Protein AF-A0A9W7VXV9-F1 (afdb_monomer_lite)

InterPro domains:
  IPR005821 Ion transport domain [PF00520] (54-131)
  IPR027359 Voltage-dependent channel domain superfamily [G3DSA:1.20.120.350] (30-137)
  IPR031846 Voltage-gated hydrogen channel 1 [PTHR46480] (52-170)

Organism: NCBI:txid418781

Foldseek 3Di:
DDDDDDDDDDDDDDDDDPPVPPDPVVVVVVVVVCVPDPVNVVVVVVVVVVVVVVVLVVVLVVLVVLLVVVVVVVVVLCVVLVVPPPDPVVVVVVVVLVVVSVVLNVCSVVCVPCVVVSVVNSVVSVVVSVVVVVVSVVVVVVVVVVVVVVVVVVVVVVVVVVVVVVVVVVVVVVVVD

Radius of gyration: 43.43 Å; chains: 1; bounding box: 98×78×124 Å

Sequence (177 aa):
MTRTDVQTPLLPSDRTHHATPNLATTARHKTKHYLTSKTGHYSVLALVSDGEKAQETLGILSLVFSCLFMVELLASVWAFGWAYFGTWFHCFDAFVILAGFVIDVLLKGVLEEIGSLVIVLRLWRVFKIIEELSAGAEEQMEPLQERLEDVEKENAELKKQIEQLRARHHSRDANLV

pLDDT: mean 70.16, std 11.84, range [41.03, 91.56]

Structure (mmCIF, N/CA/C/O backbone):
data_AF-A0A9W7VXV9-F1
#
_entry.id   AF-A0A9W7VXV9-F1
#
loop_
_atom_site.group_PDB
_atom_site.id
_atom_site.type_symbol
_atom_site.label_atom_id
_atom_site.label_alt_id
_atom_site.label_comp_id
_atom_site.label_asym_id
_atom_site.label_entity_id
_atom_site.label_seq_id
_atom_site.pdbx_PDB_ins_code
_atom_site.Cartn_x
_atom_site.Cartn_y
_atom_site.Cartn_z
_atom_site.occupancy
_atom_site.B_iso_or_equiv
_atom_site.auth_seq_id
_atom_site.auth_comp_id
_atom_site.auth_asym_id
_atom_site.auth_atom_id
_atom_site.pdbx_PDB_model_num
ATOM 1 N N . MET A 1 1 ? 64.905 50.130 -53.491 1.00 41.03 1 MET A N 1
ATOM 2 C CA . MET A 1 1 ? 65.923 49.135 -53.089 1.00 41.03 1 MET A CA 1
ATOM 3 C C . MET A 1 1 ? 65.930 49.072 -51.565 1.00 41.03 1 MET A C 1
ATOM 5 O O . MET A 1 1 ? 66.225 50.089 -50.962 1.00 41.03 1 MET A O 1
ATOM 9 N N . THR A 1 2 ? 65.235 48.106 -50.941 1.00 45.28 2 THR A N 1
ATOM 10 C CA . THR A 1 2 ? 65.744 46.777 -50.485 1.00 45.28 2 THR A CA 1
ATOM 11 C C . THR A 1 2 ? 66.863 46.908 -49.457 1.00 45.28 2 THR A C 1
ATOM 13 O O . THR A 1 2 ? 67.807 47.631 -49.717 1.00 45.28 2 THR A O 1
ATOM 16 N N . ARG A 1 3 ? 66.926 46.194 -48.336 1.00 44.38 3 ARG A N 1
ATOM 17 C CA . ARG A 1 3 ? 66.076 45.266 -47.574 1.00 44.38 3 ARG A CA 1
ATOM 18 C C . ARG A 1 3 ? 66.849 45.110 -46.250 1.00 44.38 3 ARG A C 1
ATOM 20 O O . ARG A 1 3 ? 68.073 45.164 -46.246 1.00 44.38 3 ARG A O 1
ATOM 27 N N . THR A 1 4 ? 66.115 44.991 -45.158 1.00 60.75 4 THR A N 1
ATOM 28 C CA . THR A 1 4 ? 66.554 44.679 -43.790 1.00 60.75 4 THR A CA 1
ATOM 29 C C . THR A 1 4 ? 67.392 43.406 -43.693 1.00 60.75 4 THR A C 1
ATOM 31 O O . THR A 1 4 ? 66.967 42.421 -44.282 1.00 60.75 4 THR A O 1
ATOM 34 N N . ASP A 1 5 ? 68.430 43.396 -42.848 1.00 48.44 5 ASP A N 1
ATOM 35 C CA . ASP A 1 5 ? 68.892 42.201 -42.121 1.00 48.44 5 ASP A CA 1
ATOM 36 C C . ASP A 1 5 ? 69.564 42.629 -40.800 1.00 48.44 5 ASP A C 1
ATOM 38 O O . ASP A 1 5 ? 70.664 43.178 -40.780 1.00 48.44 5 ASP A O 1
ATOM 42 N N . VAL A 1 6 ? 68.865 42.411 -39.681 1.00 55.75 6 VAL A N 1
ATOM 43 C CA . VAL A 1 6 ? 69.437 42.455 -38.327 1.00 55.75 6 VAL A CA 1
ATOM 44 C C . VAL A 1 6 ? 69.705 41.009 -37.932 1.00 55.75 6 VAL A C 1
ATOM 46 O O . VAL A 1 6 ? 68.779 40.239 -37.693 1.00 55.75 6 VAL A O 1
ATOM 49 N N . GLN A 1 7 ? 70.984 40.648 -37.903 1.00 58.31 7 GLN A N 1
ATOM 50 C CA . GLN A 1 7 ? 71.492 39.357 -37.455 1.00 58.31 7 GLN A CA 1
ATOM 51 C C . GLN A 1 7 ? 71.778 39.431 -35.946 1.00 58.31 7 GLN A C 1
ATOM 53 O O . GLN A 1 7 ? 72.649 40.188 -35.519 1.00 58.31 7 GLN A O 1
ATOM 58 N N . THR A 1 8 ? 71.105 38.615 -35.138 1.00 60.00 8 THR A N 1
ATOM 59 C CA . THR A 1 8 ? 71.509 38.298 -33.753 1.00 60.00 8 THR A CA 1
ATOM 60 C C . THR A 1 8 ? 71.668 36.778 -33.596 1.00 60.00 8 THR A C 1
ATOM 62 O O . THR A 1 8 ? 71.088 36.017 -34.371 1.00 60.00 8 THR A O 1
ATOM 65 N N . PRO A 1 9 ? 72.552 36.318 -32.690 1.00 50.91 9 PRO A N 1
ATOM 66 C CA . PRO A 1 9 ? 73.426 35.177 -32.942 1.00 50.91 9 PRO A CA 1
ATOM 67 C C . PRO A 1 9 ? 72.896 33.849 -32.392 1.00 50.91 9 PRO A C 1
ATOM 69 O O . PRO A 1 9 ? 72.075 33.794 -31.481 1.00 50.91 9 PRO A O 1
ATOM 72 N N . LEU A 1 10 ? 73.447 32.778 -32.956 1.00 67.06 10 LEU A N 1
ATOM 73 C CA . LEU A 1 10 ? 73.232 31.371 -32.629 1.00 67.06 10 LEU A CA 1
ATOM 74 C C . LEU A 1 10 ? 73.826 30.983 -31.262 1.00 67.06 10 LEU A C 1
ATOM 76 O O . LEU A 1 10 ? 74.954 31.368 -30.969 1.00 67.06 10 LEU A O 1
ATOM 80 N N . LEU A 1 11 ? 73.140 30.114 -30.511 1.00 57.81 11 LEU A N 1
ATOM 81 C CA . LEU A 1 11 ? 73.725 29.096 -29.613 1.00 57.81 11 LEU A CA 1
ATOM 82 C C . LEU A 1 11 ? 72.693 27.958 -29.384 1.00 57.81 11 LEU A C 1
ATOM 84 O O . LEU A 1 11 ? 71.516 28.138 -29.700 1.00 57.81 11 LEU A O 1
ATOM 88 N N . PRO A 1 12 ? 73.112 26.755 -28.942 1.00 54.41 12 PRO A N 1
ATOM 89 C CA . PRO A 1 12 ? 72.837 25.528 -29.673 1.00 54.41 12 PRO A CA 1
ATOM 90 C C . PRO A 1 12 ? 72.173 24.427 -28.823 1.00 54.41 12 PRO A C 1
ATOM 92 O O . PRO A 1 12 ? 72.220 24.414 -27.601 1.00 54.41 12 PRO A O 1
ATOM 95 N N . SER A 1 13 ? 71.598 23.469 -29.546 1.00 60.16 13 SER A N 1
ATOM 96 C CA . SER A 1 13 ? 71.686 22.016 -29.345 1.00 60.16 13 SER A CA 1
ATOM 97 C C . SER A 1 13 ? 71.688 21.419 -27.922 1.00 60.16 13 SER A C 1
ATOM 99 O O . SER A 1 13 ? 72.692 21.438 -27.220 1.00 60.16 13 SER A O 1
ATOM 101 N N . ASP A 1 14 ? 70.608 20.666 -27.678 1.00 54.41 14 ASP A N 1
ATOM 102 C CA . ASP A 1 14 ? 70.607 19.292 -27.147 1.00 54.41 14 ASP A CA 1
ATOM 103 C C . ASP A 1 14 ? 70.847 19.069 -25.639 1.00 54.41 14 ASP A C 1
ATOM 105 O O . ASP A 1 14 ? 71.973 19.135 -25.151 1.00 54.41 14 ASP A O 1
ATOM 109 N N . ARG A 1 15 ? 69.782 18.660 -24.922 1.00 52.72 15 ARG A N 1
ATOM 110 C CA . ARG A 1 15 ? 69.752 17.339 -24.260 1.00 52.72 15 ARG A CA 1
ATOM 111 C C . ARG A 1 15 ? 68.414 16.982 -23.604 1.00 52.72 15 ARG A C 1
ATOM 113 O O . ARG A 1 15 ? 67.943 17.630 -22.677 1.00 52.72 15 ARG A O 1
ATOM 120 N N . THR A 1 16 ? 67.905 15.836 -24.054 1.00 53.12 16 THR A N 1
ATOM 121 C CA . THR A 1 16 ? 67.258 14.777 -23.259 1.00 53.12 16 THR A CA 1
ATOM 122 C C . THR A 1 16 ? 65.991 15.115 -22.477 1.00 53.12 16 THR A C 1
ATOM 124 O O . THR A 1 16 ? 66.031 15.351 -21.277 1.00 53.12 16 THR A O 1
ATOM 127 N N . HIS A 1 17 ? 64.845 14.850 -23.101 1.00 47.84 17 HIS A N 1
ATOM 128 C CA . HIS A 1 17 ? 63.832 14.036 -22.435 1.00 47.84 17 HIS A CA 1
ATOM 129 C C . HIS A 1 17 ? 63.442 12.901 -23.380 1.00 47.84 17 HIS A C 1
ATOM 131 O O . HIS A 1 17 ? 62.733 13.101 -24.363 1.00 47.84 17 HIS A O 1
ATOM 137 N N . HIS A 1 18 ? 63.946 11.699 -23.086 1.00 53.84 18 HIS A N 1
ATOM 138 C CA . HIS A 1 18 ? 63.447 10.438 -23.625 1.00 53.84 18 HIS A CA 1
ATOM 139 C C . HIS A 1 18 ? 61.978 10.259 -23.207 1.00 53.84 18 HIS A C 1
ATOM 141 O O . HIS A 1 18 ? 61.661 9.513 -22.286 1.00 53.84 18 HIS A O 1
ATOM 147 N N . ALA A 1 19 ? 61.063 10.962 -23.866 1.00 54.38 19 ALA A N 1
ATOM 148 C CA . ALA A 1 19 ? 59.655 10.618 -23.845 1.00 54.38 19 ALA A CA 1
ATOM 149 C C . ALA A 1 19 ? 59.486 9.466 -24.831 1.00 54.38 19 ALA A C 1
ATOM 151 O O . ALA A 1 19 ? 59.443 9.689 -26.035 1.00 54.38 19 ALA A O 1
ATOM 152 N N . THR A 1 20 ? 59.465 8.237 -24.318 1.00 55.72 20 THR A N 1
ATOM 153 C CA . THR A 1 20 ? 59.097 7.014 -25.040 1.00 55.72 20 THR A CA 1
ATOM 154 C C . THR A 1 20 ? 57.771 7.234 -25.787 1.00 55.72 20 THR A C 1
ATOM 156 O O . THR A 1 20 ? 56.701 7.158 -25.180 1.00 55.72 20 THR A O 1
ATOM 159 N N . PRO A 1 21 ? 57.767 7.503 -27.106 1.00 57.59 21 PRO A N 1
ATOM 160 C CA . PRO A 1 21 ? 56.574 8.023 -27.758 1.00 57.59 21 PRO A CA 1
ATOM 161 C C . PRO A 1 21 ? 55.696 6.910 -28.337 1.00 57.59 21 PRO A C 1
ATOM 163 O O . PRO A 1 21 ? 55.061 7.127 -29.354 1.00 57.59 21 PRO A O 1
ATOM 166 N N . ASN A 1 22 ? 55.654 5.703 -27.756 1.00 57.78 22 ASN A N 1
ATOM 167 C CA . ASN A 1 22 ? 55.178 4.545 -28.535 1.00 57.78 22 ASN A CA 1
ATOM 168 C C . ASN A 1 22 ? 54.150 3.620 -27.871 1.00 57.78 22 ASN A C 1
ATOM 170 O O . ASN A 1 22 ? 53.645 2.732 -28.556 1.00 57.78 22 ASN A O 1
ATOM 174 N N . LEU A 1 23 ? 53.772 3.810 -26.601 1.00 59.00 23 LEU A N 1
ATOM 175 C CA . LEU A 1 23 ? 52.772 2.931 -25.968 1.00 59.00 23 LEU A CA 1
ATOM 176 C C . LEU A 1 23 ? 51.402 3.598 -25.804 1.00 59.00 23 LEU A C 1
ATOM 178 O O . LEU A 1 23 ? 50.395 3.053 -26.251 1.00 59.00 23 LEU A O 1
ATOM 182 N N . ALA A 1 24 ? 51.355 4.804 -25.235 1.00 59.62 24 ALA A N 1
ATOM 183 C CA . ALA A 1 24 ? 50.096 5.514 -24.990 1.00 59.62 24 ALA A CA 1
ATOM 184 C C . ALA A 1 24 ? 49.410 5.995 -26.285 1.00 59.62 24 ALA A C 1
ATOM 186 O O . ALA A 1 24 ? 48.184 5.987 -26.388 1.00 59.62 24 ALA A O 1
ATOM 187 N N . THR A 1 25 ? 50.190 6.390 -27.292 1.00 60.31 25 THR A N 1
ATOM 188 C CA . THR A 1 25 ? 49.710 6.828 -28.614 1.00 60.31 25 THR A CA 1
ATOM 189 C C . THR A 1 25 ? 49.216 5.646 -29.452 1.00 60.31 25 THR A C 1
ATOM 191 O O . THR A 1 25 ? 48.120 5.700 -30.011 1.00 60.31 25 THR A O 1
ATOM 194 N N . THR A 1 26 ? 49.961 4.537 -29.455 1.00 60.41 26 THR A N 1
ATOM 195 C CA . THR A 1 26 ? 49.606 3.299 -30.169 1.00 60.41 26 THR A CA 1
ATOM 196 C C . THR A 1 26 ? 48.387 2.603 -29.560 1.00 60.41 26 THR A C 1
ATOM 198 O O . THR A 1 26 ? 47.504 2.155 -30.295 1.00 60.41 26 THR A O 1
ATOM 201 N N . ALA A 1 27 ? 48.283 2.557 -28.225 1.00 60.25 27 ALA A N 1
ATOM 202 C CA . ALA A 1 27 ? 47.111 2.015 -27.536 1.00 60.25 27 ALA A CA 1
ATOM 203 C C . ALA A 1 27 ? 45.845 2.811 -27.886 1.00 60.25 27 ALA A C 1
ATOM 205 O O . ALA A 1 27 ? 44.830 2.230 -28.266 1.00 60.25 27 ALA A O 1
ATOM 206 N N . ARG A 1 28 ? 45.932 4.149 -27.881 1.00 59.75 28 ARG A N 1
ATOM 207 C CA . ARG A 1 28 ? 44.822 5.034 -28.264 1.00 59.75 28 ARG A CA 1
ATOM 208 C C . ARG A 1 28 ? 44.380 4.851 -29.714 1.00 59.75 28 ARG A C 1
ATOM 210 O O . ARG A 1 28 ? 43.183 4.908 -29.986 1.00 59.75 28 ARG A O 1
ATOM 217 N N . HIS A 1 29 ? 45.306 4.615 -30.642 1.00 56.09 29 HIS A N 1
ATOM 218 C CA . HIS A 1 29 ? 44.958 4.421 -32.050 1.00 56.09 29 HIS A CA 1
ATOM 219 C C . HIS A 1 29 ? 44.237 3.085 -32.296 1.00 56.09 29 HIS A C 1
ATOM 221 O O . HIS A 1 29 ? 43.269 3.042 -33.057 1.00 56.09 29 HIS A O 1
ATOM 227 N N . LYS A 1 30 ? 44.636 2.008 -31.601 1.00 55.75 30 LYS A N 1
ATOM 228 C CA . LYS A 1 30 ? 43.911 0.727 -31.650 1.00 55.75 30 LYS A CA 1
ATOM 229 C C . LYS A 1 30 ? 42.505 0.861 -31.071 1.00 55.75 30 LYS A C 1
ATOM 231 O O . LYS A 1 30 ? 41.554 0.448 -31.724 1.00 55.75 30 LYS A O 1
ATOM 236 N N . THR A 1 31 ? 42.346 1.505 -29.916 1.00 60.59 31 THR A N 1
ATOM 237 C CA . THR A 1 31 ? 41.025 1.701 -29.295 1.00 60.59 31 THR A CA 1
ATOM 238 C C . THR A 1 31 ? 40.089 2.542 -30.169 1.00 60.59 31 THR A C 1
ATOM 240 O O . THR A 1 31 ? 38.916 2.204 -30.303 1.00 60.59 31 THR A O 1
ATOM 243 N N . LYS A 1 32 ? 40.600 3.580 -30.850 1.00 55.09 32 LYS A N 1
ATOM 244 C CA . LYS A 1 32 ? 39.812 4.358 -31.824 1.00 55.09 32 LYS A CA 1
ATOM 245 C C . LYS A 1 32 ? 39.314 3.506 -32.994 1.00 55.09 32 LYS A C 1
ATOM 247 O O . LYS A 1 32 ? 38.189 3.706 -33.440 1.00 55.09 32 LYS A O 1
ATOM 252 N N . HIS A 1 33 ? 40.110 2.539 -33.454 1.00 56.59 33 HIS A N 1
ATOM 253 C CA . HIS A 1 33 ? 39.700 1.636 -34.530 1.00 56.59 33 HIS A CA 1
ATOM 254 C C . HIS A 1 33 ? 38.608 0.637 -34.088 1.00 56.59 33 HIS A C 1
ATOM 256 O O . HIS A 1 33 ? 37.754 0.259 -34.884 1.00 56.59 33 HIS A O 1
ATOM 262 N N . TYR A 1 34 ? 38.585 0.247 -32.809 1.00 56.78 34 TYR A N 1
ATOM 263 C CA . TYR A 1 34 ? 37.491 -0.557 -32.246 1.00 56.78 34 TYR A CA 1
ATOM 264 C C . TYR A 1 34 ? 36.191 0.246 -32.082 1.00 56.78 34 TYR A C 1
ATOM 266 O O . TYR A 1 34 ? 35.115 -0.301 -32.305 1.00 56.78 34 TYR A O 1
ATOM 274 N N . LEU A 1 35 ? 36.286 1.542 -31.765 1.00 57.69 35 LEU A N 1
ATOM 275 C CA . LEU A 1 35 ? 35.131 2.442 -3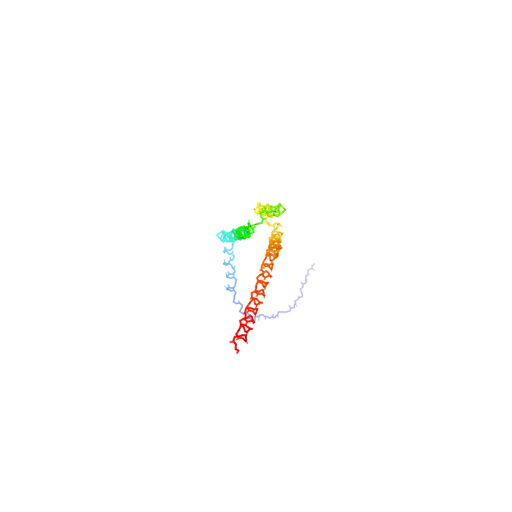1.626 1.00 57.69 35 LEU A CA 1
ATOM 276 C C . LEU A 1 35 ? 34.524 2.877 -32.977 1.00 57.69 35 LEU A C 1
ATOM 278 O O . LEU A 1 35 ? 33.330 3.141 -33.042 1.00 57.69 35 LEU A O 1
ATOM 282 N N . THR A 1 36 ? 35.318 2.934 -34.055 1.00 62.47 36 THR A N 1
ATOM 283 C CA . THR A 1 36 ? 34.849 3.257 -35.427 1.00 62.47 36 THR A CA 1
ATOM 284 C C . THR A 1 36 ? 34.425 2.018 -36.233 1.00 62.47 36 THR A C 1
ATOM 286 O O . THR A 1 36 ? 33.801 2.119 -37.290 1.00 62.47 36 THR A O 1
ATOM 289 N N . SER A 1 37 ? 34.740 0.817 -35.740 1.00 62.97 37 SER A N 1
ATOM 290 C CA . SER A 1 37 ? 34.305 -0.427 -36.371 1.00 62.97 37 SER A CA 1
ATOM 291 C C . SER A 1 37 ? 32.809 -0.639 -36.143 1.00 62.97 37 SER A C 1
ATOM 293 O O . SER A 1 37 ? 32.340 -0.614 -35.005 1.00 62.97 37 SER A O 1
ATOM 295 N N . LYS A 1 38 ? 32.062 -0.927 -37.219 1.00 61.44 38 LYS A N 1
ATOM 296 C CA . LYS A 1 38 ? 30.620 -1.241 -37.181 1.00 61.44 38 LYS A CA 1
ATOM 297 C C . LYS A 1 38 ? 30.258 -2.241 -36.076 1.00 61.44 38 LYS A C 1
ATOM 299 O O . LYS A 1 38 ? 29.243 -2.075 -35.414 1.00 61.44 38 LYS A O 1
ATOM 304 N N . THR A 1 39 ? 31.111 -3.236 -35.839 1.00 67.56 39 THR A N 1
ATOM 305 C CA . THR A 1 39 ? 30.925 -4.263 -34.803 1.00 67.56 39 THR A CA 1
ATOM 306 C C . THR A 1 39 ? 30.863 -3.705 -33.381 1.00 67.56 39 THR A C 1
ATOM 308 O O . THR A 1 39 ? 30.046 -4.178 -32.599 1.00 67.56 39 THR A O 1
ATOM 311 N N . GLY A 1 40 ? 31.654 -2.676 -33.058 1.00 6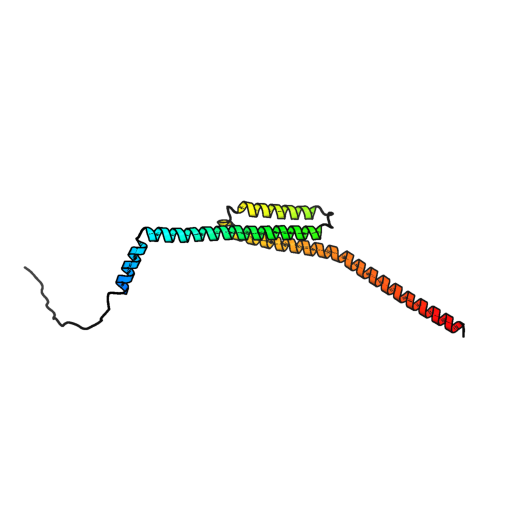7.50 40 GLY A N 1
ATOM 312 C CA . GLY A 1 40 ? 31.642 -2.031 -31.741 1.00 67.50 40 GLY A CA 1
ATOM 313 C C . GLY A 1 40 ? 30.339 -1.275 -31.476 1.00 67.50 40 GLY A C 1
ATOM 314 O O . GLY A 1 40 ? 29.792 -1.328 -30.374 1.00 67.50 40 GLY A O 1
ATOM 315 N N . HIS A 1 41 ? 29.799 -0.636 -32.515 1.00 72.25 41 HIS A N 1
ATOM 316 C CA . HIS A 1 41 ? 28.556 0.126 -32.424 1.00 72.25 41 HIS A CA 1
ATOM 317 C C . HIS A 1 41 ? 27.346 -0.780 -32.134 1.00 72.25 41 HIS A C 1
ATOM 319 O O . HIS A 1 41 ? 26.523 -0.446 -31.285 1.00 72.25 41 HIS A O 1
ATOM 325 N N . TYR A 1 42 ? 27.271 -1.961 -32.764 1.00 77.38 42 TYR A N 1
ATOM 326 C CA . TYR A 1 42 ? 26.201 -2.931 -32.494 1.00 77.38 42 TYR A CA 1
ATOM 327 C C . TYR A 1 42 ? 26.283 -3.529 -31.085 1.00 77.38 42 TYR A C 1
ATOM 329 O O . TYR A 1 42 ? 25.250 -3.692 -30.448 1.00 77.38 42 TYR A O 1
ATOM 337 N N . SER A 1 43 ? 27.485 -3.812 -30.568 1.00 80.38 43 SER A N 1
ATOM 338 C CA . SER A 1 43 ? 27.643 -4.342 -29.204 1.00 80.38 43 SER A CA 1
ATOM 339 C C . SER A 1 43 ? 27.241 -3.345 -28.115 1.00 80.38 43 SER A C 1
ATOM 341 O O . SER A 1 43 ? 26.659 -3.744 -27.111 1.00 80.38 43 SER A O 1
ATOM 343 N N . VAL A 1 44 ? 27.509 -2.049 -28.313 1.00 79.56 44 VAL A N 1
ATOM 344 C CA . VAL A 1 44 ? 27.090 -1.002 -27.365 1.00 79.56 44 VAL A CA 1
ATOM 345 C C . VAL A 1 44 ? 25.579 -0.783 -27.432 1.00 79.56 44 VAL A C 1
ATOM 347 O O . VAL A 1 44 ? 24.938 -0.695 -26.389 1.00 79.56 44 VAL A O 1
ATOM 350 N N . LEU A 1 45 ? 25.000 -0.757 -28.638 1.00 82.06 45 LEU A N 1
ATOM 351 C CA . LEU A 1 45 ? 23.548 -0.658 -28.820 1.00 82.06 45 LEU A CA 1
ATOM 352 C C . LEU A 1 45 ? 22.803 -1.855 -28.218 1.00 82.06 45 LEU A C 1
ATOM 354 O O . LEU A 1 45 ? 21.776 -1.656 -27.580 1.00 82.06 45 LEU A O 1
ATOM 358 N N . ALA A 1 46 ? 23.330 -3.072 -28.377 1.00 81.88 46 ALA A N 1
ATOM 359 C CA . ALA A 1 46 ? 22.751 -4.269 -27.775 1.00 81.88 46 ALA A CA 1
ATOM 360 C C . ALA A 1 46 ? 22.758 -4.188 -26.240 1.00 81.88 46 ALA A C 1
ATOM 362 O O . ALA A 1 46 ? 21.717 -4.365 -25.621 1.00 81.88 46 ALA A O 1
ATOM 363 N N . LEU A 1 47 ? 23.890 -3.813 -25.630 1.00 83.31 47 LEU A N 1
ATOM 364 C CA . LEU A 1 47 ? 23.994 -3.680 -24.172 1.00 83.31 47 LEU A CA 1
ATOM 365 C C . LEU A 1 47 ? 23.089 -2.585 -23.591 1.00 83.31 47 LEU A C 1
ATOM 367 O O . LEU A 1 47 ? 22.487 -2.789 -22.539 1.00 83.31 47 LEU A O 1
ATOM 371 N N . VAL A 1 48 ? 22.995 -1.427 -24.255 1.00 83.00 48 VAL A N 1
ATOM 372 C CA . VAL A 1 48 ? 22.084 -0.346 -23.837 1.00 83.00 48 VAL A CA 1
ATOM 373 C C . VAL A 1 48 ? 20.628 -0.798 -23.954 1.00 83.00 48 VAL A C 1
ATOM 375 O O . VAL A 1 48 ? 19.859 -0.606 -23.016 1.00 83.00 48 VAL A O 1
ATOM 378 N N . SER A 1 49 ? 20.271 -1.465 -25.056 1.00 84.25 49 SER A N 1
ATOM 379 C CA . SER A 1 49 ? 18.910 -1.954 -25.280 1.00 84.25 49 SER A CA 1
ATOM 380 C C . SER A 1 49 ? 18.507 -3.028 -24.267 1.00 84.25 49 SER A C 1
ATOM 382 O O . SER A 1 49 ? 17.423 -2.938 -23.695 1.00 84.25 49 SER A O 1
ATOM 384 N N . ASP A 1 50 ? 19.383 -3.992 -23.975 1.00 86.12 50 ASP A N 1
ATOM 385 C CA . ASP A 1 50 ? 19.129 -5.029 -22.967 1.00 86.12 50 ASP A CA 1
ATOM 386 C C . ASP A 1 50 ? 18.954 -4.423 -21.564 1.00 86.12 50 ASP A C 1
ATOM 388 O O . ASP A 1 50 ? 18.085 -4.847 -20.797 1.00 86.12 50 ASP A O 1
ATOM 392 N N . GLY A 1 51 ? 19.739 -3.389 -21.240 1.00 83.81 51 GLY A N 1
ATOM 393 C CA . GLY A 1 51 ? 19.638 -2.651 -19.981 1.00 83.81 51 GLY A CA 1
ATOM 394 C C . GLY A 1 51 ? 18.303 -1.920 -19.817 1.00 83.81 51 GLY A C 1
ATOM 395 O O . GLY A 1 51 ? 17.663 -2.046 -18.772 1.00 83.81 51 GLY A O 1
ATOM 396 N N . GLU A 1 52 ? 17.846 -1.207 -20.850 1.00 84.44 52 GLU A N 1
ATOM 397 C CA . GLU A 1 52 ? 16.544 -0.524 -20.836 1.00 84.44 52 GLU A CA 1
ATOM 398 C C . GLU A 1 52 ? 15.383 -1.515 -20.693 1.00 84.44 52 GLU A C 1
ATOM 400 O O . GLU A 1 52 ? 14.483 -1.307 -19.878 1.00 84.44 52 GLU A O 1
ATOM 405 N N . LYS A 1 53 ? 15.426 -2.642 -21.414 1.00 84.44 53 LYS A N 1
ATOM 406 C CA . LYS A 1 53 ? 14.374 -3.669 -21.346 1.00 84.44 53 LYS A CA 1
ATOM 407 C C . LYS A 1 53 ? 14.306 -4.337 -19.978 1.00 84.44 53 LYS A C 1
ATOM 409 O O . LYS A 1 53 ? 13.210 -4.613 -19.480 1.00 84.44 53 LYS A O 1
ATOM 414 N N . ALA A 1 54 ? 15.455 -4.567 -19.344 1.00 86.56 54 ALA A N 1
ATOM 415 C CA . ALA A 1 54 ? 15.511 -5.099 -17.990 1.00 86.56 54 ALA A CA 1
ATOM 416 C C . ALA A 1 54 ? 14.915 -4.116 -16.969 1.00 86.56 54 ALA A C 1
ATOM 418 O O . ALA A 1 54 ? 14.112 -4.526 -16.135 1.00 86.56 54 ALA A O 1
ATOM 419 N N . GLN A 1 55 ? 15.257 -2.827 -17.050 1.00 83.00 55 GLN A N 1
ATOM 420 C CA . GLN A 1 55 ? 14.723 -1.788 -16.159 1.00 83.00 55 GLN A CA 1
ATOM 421 C C . GLN A 1 55 ? 13.197 -1.653 -16.291 1.00 83.00 55 GLN A C 1
ATOM 423 O O . GLN A 1 55 ? 12.491 -1.657 -15.282 1.00 83.00 55 GLN A O 1
ATOM 428 N N . GLU A 1 56 ? 12.685 -1.624 -17.524 1.00 81.94 56 GLU A N 1
ATOM 429 C CA . GLU A 1 56 ? 11.251 -1.566 -17.833 1.00 81.94 56 GLU A CA 1
ATOM 430 C C . GLU A 1 56 ? 10.507 -2.780 -17.249 1.00 81.94 56 GLU A C 1
A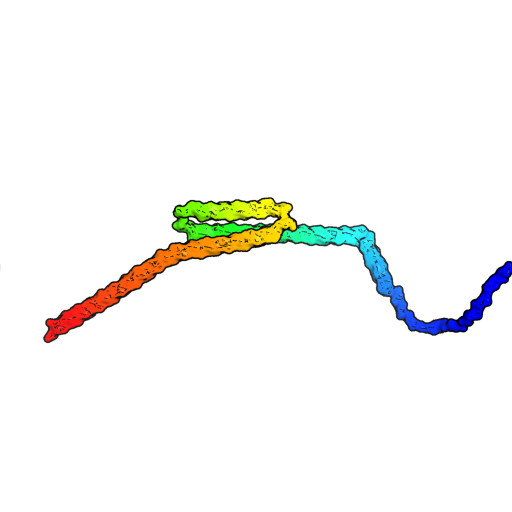TOM 432 O O . GLU A 1 56 ? 9.516 -2.646 -16.525 1.00 81.94 56 GLU A O 1
ATOM 437 N N . THR A 1 57 ? 11.047 -3.979 -17.475 1.00 83.06 57 THR A N 1
ATOM 438 C CA . THR A 1 57 ? 10.454 -5.231 -16.988 1.00 83.06 57 THR A CA 1
ATOM 439 C C . THR A 1 57 ? 10.469 -5.312 -15.462 1.00 83.06 57 THR A C 1
ATOM 441 O O . THR A 1 57 ? 9.469 -5.697 -14.857 1.00 83.06 57 THR A O 1
ATOM 444 N N . LEU A 1 58 ? 11.571 -4.923 -14.814 1.00 84.31 58 LEU A N 1
ATOM 445 C CA . LEU A 1 58 ? 11.688 -4.907 -13.352 1.00 84.31 58 LEU A CA 1
ATOM 446 C C . LEU A 1 58 ? 10.741 -3.882 -12.714 1.00 84.31 58 LEU A C 1
ATOM 448 O O . LEU A 1 58 ? 10.139 -4.167 -11.674 1.00 84.31 58 LEU A O 1
ATOM 452 N N . GLY A 1 59 ? 10.554 -2.723 -13.349 1.00 77.75 59 GLY A N 1
ATOM 453 C CA . GLY A 1 59 ? 9.567 -1.725 -12.940 1.00 77.75 59 GLY A CA 1
ATOM 454 C C . GLY A 1 59 ? 8.147 -2.290 -12.972 1.00 77.75 59 GLY A C 1
ATOM 455 O O . GLY A 1 59 ? 7.436 -2.252 -11.970 1.00 77.75 59 GLY A O 1
ATOM 456 N N . ILE A 1 60 ? 7.750 -2.913 -14.081 1.00 79.50 60 ILE A N 1
ATOM 457 C CA . ILE A 1 60 ? 6.421 -3.527 -14.220 1.00 79.50 60 ILE A CA 1
ATOM 458 C C . ILE A 1 60 ? 6.239 -4.677 -13.224 1.00 79.50 60 ILE A C 1
ATOM 460 O O . ILE A 1 60 ? 5.191 -4.785 -12.586 1.00 79.50 60 ILE A O 1
ATOM 464 N N . LEU A 1 61 ? 7.252 -5.526 -13.062 1.00 83.50 61 LEU A N 1
ATOM 465 C CA . LEU A 1 61 ? 7.198 -6.699 -12.197 1.00 83.50 61 LEU A CA 1
ATOM 466 C C . LEU A 1 61 ? 7.089 -6.317 -10.715 1.00 83.50 61 LEU A C 1
ATOM 468 O O . LEU A 1 61 ? 6.231 -6.842 -10.008 1.00 83.50 61 LEU A O 1
ATOM 472 N N . SER A 1 62 ? 7.900 -5.364 -10.249 1.00 80.06 62 SER A N 1
ATOM 473 C CA . SER A 1 62 ? 7.819 -4.838 -8.877 1.00 80.06 62 SER A CA 1
ATOM 474 C C . SER A 1 62 ? 6.467 -4.172 -8.600 1.00 80.06 62 SER A C 1
ATOM 476 O O . SER A 1 62 ? 5.878 -4.358 -7.532 1.00 80.06 62 SER A O 1
ATOM 478 N N . LEU A 1 63 ? 5.917 -3.474 -9.594 1.00 77.00 63 LEU A N 1
ATOM 479 C CA . LEU A 1 63 ? 4.594 -2.872 -9.529 1.00 77.00 63 LEU A CA 1
ATOM 480 C C . LEU A 1 63 ? 3.490 -3.932 -9.413 1.00 77.00 63 LEU A C 1
ATOM 4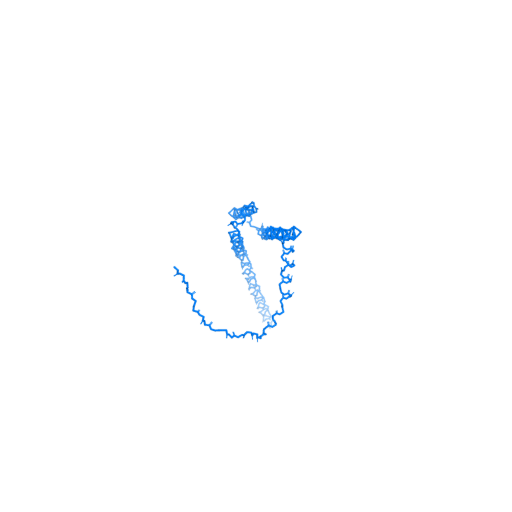82 O O . LEU A 1 63 ? 2.579 -3.757 -8.605 1.00 77.00 63 LEU A O 1
ATOM 486 N N . VAL A 1 64 ? 3.583 -5.020 -10.189 1.00 77.50 64 VAL A N 1
ATOM 487 C CA . VAL A 1 64 ? 2.663 -6.172 -10.156 1.00 77.50 64 VAL A CA 1
ATOM 488 C C . VAL A 1 64 ? 2.742 -6.906 -8.822 1.00 77.50 64 VAL A C 1
ATOM 490 O O . VAL A 1 64 ? 1.700 -7.149 -8.223 1.00 77.50 64 VAL A O 1
ATOM 493 N N . PHE A 1 65 ? 3.938 -7.207 -8.315 1.00 78.31 65 PHE A N 1
ATOM 494 C CA . PHE A 1 65 ? 4.081 -7.872 -7.017 1.00 78.31 65 PHE A CA 1
ATOM 495 C C . PHE A 1 65 ? 3.561 -7.012 -5.865 1.00 78.31 65 PHE A C 1
ATOM 497 O O . PHE A 1 65 ? 2.843 -7.513 -5.007 1.00 78.31 65 PHE A O 1
ATOM 504 N N . SER A 1 66 ? 3.834 -5.707 -5.878 1.00 76.12 66 SER A N 1
ATOM 505 C CA . SER A 1 66 ? 3.268 -4.771 -4.900 1.00 76.12 66 SER A CA 1
ATOM 506 C C . SER A 1 66 ? 1.736 -4.698 -4.981 1.00 76.12 66 SER A C 1
ATOM 508 O O . SER A 1 66 ? 1.068 -4.591 -3.957 1.00 76.12 66 SER A O 1
ATOM 510 N N . CYS A 1 67 ? 1.181 -4.801 -6.189 1.00 74.62 67 CYS A N 1
ATOM 511 C CA . CYS A 1 67 ? -0.254 -4.849 -6.460 1.00 74.62 67 CYS A CA 1
ATOM 512 C C . CYS A 1 67 ? -0.894 -6.138 -5.915 1.00 74.62 67 CYS A C 1
ATOM 514 O O . CYS A 1 67 ? -1.875 -6.071 -5.178 1.00 74.62 67 CYS A O 1
ATOM 516 N N . LEU A 1 68 ? -0.299 -7.298 -6.199 1.00 76.38 68 LEU A N 1
ATOM 517 C CA . LEU A 1 68 ? -0.741 -8.591 -5.671 1.00 76.38 68 LEU A CA 1
ATOM 518 C C . LEU A 1 68 ? -0.697 -8.630 -4.141 1.00 76.38 68 LEU A C 1
ATOM 520 O O . LEU A 1 68 ? -1.688 -9.007 -3.524 1.00 76.38 68 LEU A O 1
ATOM 524 N N . PHE A 1 69 ? 0.398 -8.155 -3.539 1.00 69.00 69 PHE A N 1
ATOM 525 C CA . PHE A 1 69 ? 0.523 -8.060 -2.085 1.00 69.00 69 PHE A CA 1
ATOM 526 C C . PHE A 1 69 ? -0.583 -7.189 -1.476 1.00 69.00 69 PHE A C 1
ATOM 528 O O . PHE A 1 69 ? -1.146 -7.549 -0.449 1.00 69.00 69 PHE A O 1
ATOM 535 N N . MET A 1 70 ? -0.953 -6.081 -2.132 1.00 73.00 70 MET A N 1
ATOM 536 C CA . MET A 1 70 ? -2.063 -5.241 -1.677 1.00 73.00 70 MET A CA 1
ATOM 537 C C . MET A 1 70 ? -3.406 -5.981 -1.724 1.00 73.00 70 MET A C 1
ATOM 539 O O . MET A 1 70 ? -4.168 -5.938 -0.763 1.00 73.00 70 MET A O 1
ATOM 543 N N . VAL A 1 71 ? -3.712 -6.661 -2.831 1.00 74.44 71 VAL A N 1
ATOM 544 C CA . VAL A 1 71 ? -4.969 -7.419 -2.972 1.00 74.44 71 VAL A CA 1
ATOM 545 C C . VAL A 1 71 ? -5.065 -8.514 -1.913 1.00 74.44 71 VAL A C 1
ATOM 547 O O . VAL A 1 71 ? -6.118 -8.687 -1.306 1.00 74.44 71 VAL A O 1
ATOM 550 N N . GLU A 1 72 ? -3.967 -9.217 -1.654 1.00 74.56 72 GLU A N 1
ATOM 551 C CA . GLU A 1 72 ? -3.903 -10.254 -0.626 1.00 74.56 72 GLU A CA 1
ATOM 552 C C . GLU A 1 72 ? -4.066 -9.686 0.790 1.00 74.56 72 GLU A C 1
ATOM 554 O O . GLU A 1 72 ? -4.790 -10.260 1.606 1.00 74.56 72 GLU A O 1
ATOM 559 N N . LEU A 1 73 ? -3.489 -8.511 1.066 1.00 66.81 73 LEU A N 1
ATOM 560 C CA . LEU A 1 73 ? -3.704 -7.792 2.321 1.00 66.81 73 LEU A CA 1
ATOM 561 C C . LEU A 1 73 ? -5.180 -7.397 2.489 1.00 66.81 73 LEU A C 1
ATOM 563 O O . LEU A 1 73 ? -5.746 -7.575 3.563 1.00 66.81 73 LEU A O 1
ATOM 567 N N . LEU A 1 74 ? -5.831 -6.931 1.418 1.00 71.31 74 LEU A N 1
ATOM 568 C CA . LEU A 1 74 ? -7.247 -6.555 1.420 1.00 71.31 74 LEU A CA 1
ATOM 569 C C . LEU A 1 74 ? -8.166 -7.768 1.626 1.00 71.31 74 LEU A C 1
ATOM 571 O O . LEU A 1 74 ? -9.118 -7.694 2.395 1.00 71.31 74 LEU A O 1
ATOM 575 N N . ALA A 1 75 ? -7.862 -8.898 0.982 1.00 69.88 75 ALA A N 1
ATOM 576 C CA . ALA A 1 75 ? -8.580 -10.156 1.178 1.00 69.88 75 ALA A CA 1
ATOM 577 C C . ALA A 1 75 ? -8.406 -10.697 2.604 1.00 69.88 75 ALA A C 1
ATOM 579 O O . ALA A 1 75 ? -9.359 -11.203 3.194 1.00 69.88 75 ALA A O 1
ATOM 580 N N . SER A 1 76 ? -7.210 -10.543 3.178 1.00 64.50 76 SER A N 1
ATOM 581 C CA . SER A 1 76 ? -6.940 -10.904 4.571 1.00 64.50 76 SER A CA 1
ATOM 582 C C . SER A 1 76 ? -7.765 -10.040 5.527 1.00 64.50 76 SER A C 1
ATOM 584 O O . SER A 1 76 ? -8.456 -10.578 6.386 1.00 64.50 76 SER A O 1
ATOM 586 N N . VAL A 1 77 ? -7.781 -8.715 5.336 1.00 65.94 77 VAL A N 1
ATOM 587 C CA . VAL A 1 77 ? -8.628 -7.794 6.117 1.00 65.94 77 VAL A CA 1
ATOM 588 C C . VAL A 1 77 ? -10.113 -8.129 5.958 1.00 65.94 77 VAL A C 1
ATOM 590 O O . VAL A 1 77 ? -10.832 -8.166 6.952 1.00 65.94 77 VAL A O 1
ATOM 593 N N . TRP A 1 78 ? -10.571 -8.462 4.747 1.00 67.06 78 TRP A N 1
ATOM 594 C CA . TRP A 1 78 ? -11.945 -8.909 4.506 1.00 67.06 78 TRP A CA 1
ATOM 595 C C . TRP A 1 78 ? -12.270 -10.173 5.313 1.00 67.06 78 TRP A C 1
ATOM 597 O O . TRP A 1 78 ? -13.300 -10.227 5.982 1.00 67.06 78 TRP A O 1
ATOM 607 N N . ALA A 1 79 ? -11.389 -11.177 5.302 1.00 64.44 79 ALA A N 1
ATOM 608 C CA . ALA A 1 79 ? -11.596 -12.427 6.031 1.00 64.44 79 ALA A CA 1
ATOM 609 C C . ALA A 1 79 ? -11.708 -12.222 7.556 1.00 64.44 79 ALA A C 1
ATOM 611 O O . ALA A 1 79 ? -12.503 -12.909 8.196 1.00 64.44 79 ALA A O 1
ATOM 612 N N . PHE A 1 80 ? -10.975 -11.261 8.129 1.00 56.59 80 PHE A N 1
ATOM 613 C CA . PHE A 1 80 ? -11.068 -10.901 9.553 1.00 56.59 80 PHE A CA 1
ATOM 614 C C . PHE A 1 80 ? -12.202 -9.905 9.873 1.00 56.59 80 PHE A C 1
ATOM 616 O O . PHE A 1 80 ? -12.695 -9.888 10.997 1.00 56.59 80 PHE A O 1
ATOM 623 N N . GLY A 1 81 ? -12.653 -9.109 8.898 1.00 57.25 81 GLY A N 1
ATOM 624 C CA . GLY A 1 81 ? -13.736 -8.122 9.024 1.00 57.25 81 GLY A CA 1
ATOM 625 C C . GLY A 1 81 ? -15.131 -8.633 8.638 1.00 57.25 81 GLY A C 1
ATOM 626 O O . GLY A 1 81 ? -16.107 -7.887 8.704 1.00 57.25 81 GLY A O 1
ATOM 627 N N . TRP A 1 82 ? -15.265 -9.903 8.239 1.00 49.06 82 TRP A N 1
ATOM 628 C CA . TRP A 1 82 ? -16.505 -10.438 7.658 1.00 49.06 82 TRP A CA 1
ATOM 629 C C . TRP A 1 82 ? -17.679 -10.597 8.647 1.00 49.06 82 TRP A C 1
ATOM 631 O O . TRP A 1 82 ? -18.796 -10.902 8.230 1.00 49.06 82 TRP A O 1
ATOM 641 N N . ALA A 1 83 ? -17.460 -10.362 9.945 1.00 53.88 83 ALA A N 1
ATOM 642 C CA . ALA A 1 83 ? -18.503 -10.406 10.974 1.00 53.88 83 ALA A CA 1
ATOM 643 C C . ALA A 1 83 ? -19.382 -9.135 11.037 1.00 53.88 83 ALA A C 1
ATOM 645 O O . ALA A 1 83 ? -20.375 -9.129 11.759 1.00 53.88 83 ALA A O 1
ATOM 646 N N . TYR A 1 84 ? -19.058 -8.082 10.273 1.00 50.59 84 TYR A N 1
ATOM 647 C CA . TYR A 1 84 ? -19.644 -6.741 10.429 1.00 50.59 84 TYR A CA 1
ATOM 648 C C . TYR A 1 84 ? -20.404 -6.222 9.193 1.00 50.59 84 TYR A C 1
ATOM 650 O O . TYR A 1 84 ? -20.355 -5.041 8.853 1.00 50.59 84 TYR A O 1
ATOM 658 N N . PHE A 1 85 ? -21.138 -7.088 8.486 1.00 44.84 85 PHE A N 1
ATOM 659 C CA . PHE A 1 85 ? -21.990 -6.715 7.339 1.00 44.84 85 PHE A CA 1
ATOM 660 C C . PHE A 1 85 ? -23.235 -5.864 7.704 1.00 44.84 85 PHE A C 1
ATOM 662 O O . PHE A 1 85 ? -24.338 -6.109 7.216 1.00 44.84 85 PHE A O 1
ATOM 669 N N . GLY A 1 86 ? -23.074 -4.852 8.557 1.00 53.09 86 GLY A N 1
ATOM 670 C CA . GLY A 1 86 ? -24.126 -3.921 8.975 1.00 53.09 86 GLY A CA 1
ATOM 671 C C . GLY A 1 86 ? -24.063 -2.527 8.337 1.00 53.09 86 GLY A C 1
ATOM 672 O O . GLY A 1 86 ? -25.095 -1.866 8.249 1.00 53.09 86 GLY A O 1
ATOM 673 N N . THR A 1 87 ? -22.908 -2.058 7.850 1.00 55.25 87 THR A N 1
ATOM 674 C CA . THR A 1 87 ? -22.708 -0.615 7.588 1.00 55.25 87 THR A CA 1
ATOM 675 C C . THR A 1 87 ? -22.283 -0.338 6.140 1.00 55.25 87 THR A C 1
ATOM 677 O O . THR A 1 87 ? -21.112 -0.387 5.771 1.00 55.25 87 THR A O 1
ATOM 680 N N . TRP A 1 88 ? -23.261 -0.006 5.296 1.00 53.12 88 TRP A N 1
ATOM 681 C CA . TRP A 1 88 ? -23.146 0.305 3.857 1.00 53.12 88 TRP A CA 1
ATOM 682 C C . TRP A 1 88 ? -21.991 1.257 3.468 1.00 53.12 88 TRP A C 1
ATOM 684 O O . TRP A 1 88 ? -21.443 1.158 2.370 1.00 53.12 88 TRP A O 1
ATOM 694 N N . PHE A 1 89 ? -21.590 2.166 4.361 1.00 59.59 89 PHE A N 1
ATOM 695 C CA . PHE A 1 89 ? -20.532 3.150 4.109 1.00 59.59 89 PHE A CA 1
ATOM 696 C C . PHE A 1 89 ? -19.122 2.549 4.002 1.00 59.59 89 PHE A C 1
ATOM 698 O O . PHE A 1 89 ? -18.327 3.034 3.199 1.00 59.59 89 PHE A O 1
ATOM 705 N N . HIS A 1 90 ? -18.822 1.461 4.718 1.00 65.00 90 HIS A N 1
ATOM 706 C CA . HIS A 1 90 ? -17.499 0.825 4.651 1.00 65.00 90 HIS A CA 1
ATOM 707 C C . HIS A 1 90 ? -17.301 0.031 3.351 1.00 65.00 90 HIS A C 1
ATOM 709 O O . HIS A 1 90 ? -16.218 0.035 2.771 1.00 65.00 90 HIS A O 1
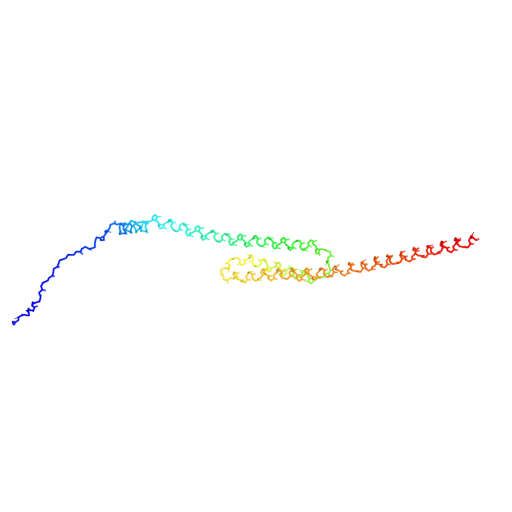ATOM 715 N N . CYS A 1 91 ? -18.369 -0.577 2.821 1.00 63.97 91 CYS A N 1
ATOM 716 C CA . CYS A 1 91 ? -18.337 -1.232 1.507 1.00 63.97 91 CYS A CA 1
ATOM 717 C C . CYS A 1 91 ? -18.069 -0.240 0.366 1.00 63.97 91 CYS A C 1
ATOM 719 O O . CYS A 1 91 ? -17.411 -0.582 -0.618 1.00 63.97 91 CYS A O 1
ATOM 721 N N . PHE A 1 92 ? -18.568 0.990 0.491 1.00 66.88 92 PHE A N 1
ATOM 722 C CA . PHE A 1 92 ? -18.327 2.029 -0.500 1.00 66.88 92 PHE A CA 1
ATOM 723 C C . PHE A 1 92 ? -16.867 2.507 -0.490 1.00 66.88 92 PHE A C 1
ATOM 725 O O . PHE A 1 92 ? -16.277 2.603 -1.566 1.00 66.88 92 PHE A O 1
ATOM 732 N N . ASP A 1 93 ? -16.262 2.730 0.687 1.00 71.19 93 A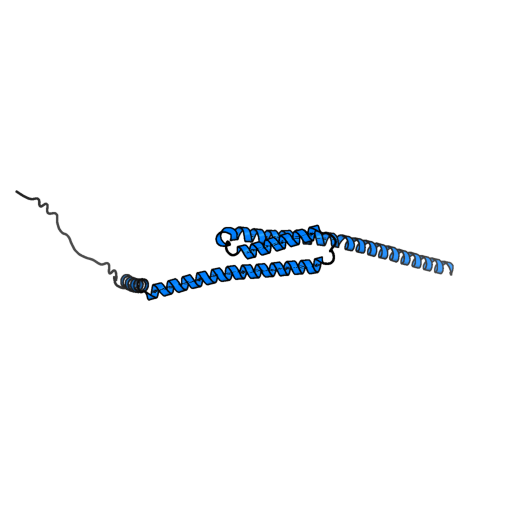SP A N 1
ATOM 733 C CA . ASP A 1 93 ? -14.840 3.117 0.774 1.00 71.19 93 ASP A CA 1
ATOM 734 C C . ASP A 1 93 ? -13.947 2.008 0.189 1.00 71.19 93 ASP A C 1
ATOM 736 O O . ASP A 1 93 ? -13.117 2.272 -0.679 1.00 71.19 93 ASP A O 1
ATOM 740 N N . ALA A 1 94 ? -14.229 0.737 0.510 1.00 69.44 94 ALA A N 1
ATOM 741 C CA . ALA A 1 94 ? -13.539 -0.421 -0.065 1.00 69.44 94 ALA A CA 1
ATOM 742 C C . ALA A 1 94 ? -13.663 -0.514 -1.602 1.00 69.44 94 ALA A C 1
ATOM 744 O O . ALA A 1 94 ? -12.693 -0.839 -2.295 1.00 69.44 94 ALA A O 1
ATOM 745 N N . PHE A 1 95 ? -14.831 -0.194 -2.167 1.00 70.69 95 PHE A N 1
ATOM 746 C CA . PHE A 1 95 ? -15.035 -0.158 -3.617 1.00 70.69 95 PHE A CA 1
ATOM 747 C C . PHE A 1 95 ? -14.265 0.989 -4.286 1.00 70.69 95 PHE A C 1
ATOM 749 O O . PHE A 1 95 ? -13.644 0.785 -5.330 1.00 70.69 95 PHE A O 1
ATOM 756 N N . VAL A 1 96 ? -14.246 2.181 -3.682 1.00 70.69 96 VAL A N 1
ATOM 757 C CA . VAL A 1 96 ? -13.469 3.339 -4.166 1.00 70.69 96 VAL A CA 1
ATOM 758 C C . VAL A 1 96 ? -11.969 3.046 -4.102 1.00 70.69 96 VAL A C 1
ATOM 760 O O . VAL A 1 96 ? -11.227 3.318 -5.050 1.00 70.69 96 VAL A O 1
ATOM 763 N N . ILE A 1 97 ? -11.532 2.401 -3.023 1.00 73.44 97 ILE A N 1
ATOM 764 C CA . ILE A 1 97 ? -10.191 1.858 -2.824 1.00 73.44 97 ILE A CA 1
ATOM 765 C C . ILE A 1 97 ? -9.846 0.896 -3.976 1.00 73.44 97 ILE A C 1
ATOM 767 O O . ILE A 1 97 ? -8.811 1.095 -4.622 1.00 73.44 97 ILE A O 1
ATOM 771 N N . LEU A 1 98 ? -10.694 -0.085 -4.285 1.00 71.31 98 LEU A N 1
ATOM 772 C CA . LEU A 1 98 ? -10.474 -1.052 -5.366 1.00 71.31 98 LEU A CA 1
ATOM 773 C C . LEU A 1 98 ? -10.461 -0.393 -6.755 1.00 71.31 98 LEU A C 1
ATOM 775 O O . LEU A 1 98 ? -9.582 -0.677 -7.567 1.00 71.31 98 LEU A O 1
ATOM 779 N N . ALA A 1 99 ? -11.380 0.532 -7.022 1.00 72.25 99 ALA A N 1
ATOM 780 C CA . ALA A 1 99 ? -11.435 1.264 -8.283 1.00 72.25 99 ALA A CA 1
ATOM 781 C C . ALA A 1 99 ? -10.176 2.121 -8.501 1.00 72.25 99 ALA A C 1
ATOM 783 O O . ALA A 1 99 ? -9.585 2.083 -9.580 1.00 72.25 99 ALA A O 1
ATOM 784 N N . GLY A 1 100 ? -9.700 2.824 -7.467 1.00 73.38 100 GLY A N 1
ATOM 785 C CA . GLY A 1 100 ? -8.465 3.612 -7.534 1.00 73.38 100 GLY A CA 1
ATOM 786 C C . GLY A 1 100 ? -7.225 2.755 -7.800 1.00 73.38 100 GLY A C 1
ATOM 787 O O . GLY A 1 100 ? -6.301 3.188 -8.477 1.00 73.38 100 GLY A O 1
ATOM 788 N N . PHE A 1 101 ? -7.223 1.512 -7.323 1.00 71.94 101 PHE A N 1
ATOM 789 C CA . PHE A 1 101 ? -6.169 0.546 -7.612 1.00 71.94 101 PHE A CA 1
ATOM 790 C C . PHE A 1 101 ? -6.215 0.024 -9.054 1.00 71.94 101 PHE A C 1
ATOM 792 O O . PHE A 1 101 ? -5.183 -0.081 -9.711 1.00 71.94 101 PHE A O 1
ATOM 799 N N . VAL A 1 102 ? -7.409 -0.264 -9.577 1.00 72.44 102 VAL A N 1
ATOM 800 C CA . VAL A 1 102 ? -7.584 -0.664 -10.981 1.00 72.44 102 VAL A CA 1
ATOM 801 C C . VAL A 1 102 ? -7.128 0.456 -11.918 1.00 72.44 102 VAL A C 1
ATOM 803 O O . VAL A 1 102 ? -6.437 0.189 -12.896 1.00 72.44 102 VAL A O 1
ATOM 806 N N . ILE A 1 103 ? -7.440 1.711 -11.593 1.00 69.44 103 ILE A N 1
ATOM 807 C CA . ILE A 1 103 ? -6.980 2.883 -12.349 1.00 69.44 103 ILE A CA 1
ATOM 808 C C . ILE A 1 103 ? -5.449 3.014 -12.285 1.00 69.44 103 ILE A C 1
ATOM 810 O O . ILE A 1 103 ? -4.833 3.224 -13.325 1.00 69.44 103 ILE A O 1
ATOM 814 N N . ASP A 1 104 ? -4.825 2.806 -11.120 1.00 70.56 104 ASP A N 1
ATOM 815 C CA . ASP A 1 104 ? -3.357 2.791 -10.955 1.00 70.56 104 ASP A CA 1
ATOM 816 C C . ASP A 1 104 ? -2.685 1.736 -11.856 1.00 70.56 104 ASP A C 1
ATOM 818 O O . ASP A 1 104 ? -1.661 1.982 -12.495 1.00 70.56 104 ASP A O 1
ATOM 822 N N . VAL A 1 105 ? -3.304 0.556 -11.977 1.00 69.50 105 VAL A N 1
ATOM 823 C CA . VAL A 1 105 ? -2.837 -0.523 -12.861 1.00 69.50 105 VAL A CA 1
ATOM 824 C C . VAL A 1 105 ? -3.044 -0.182 -14.339 1.00 69.50 105 VAL A C 1
ATOM 826 O O . VAL A 1 105 ? -2.180 -0.502 -15.156 1.00 69.50 105 VAL A O 1
ATOM 829 N N . LEU A 1 106 ? -4.158 0.459 -14.696 1.00 68.56 106 LEU A N 1
ATOM 830 C CA . LEU A 1 106 ? -4.474 0.836 -16.078 1.00 68.56 106 LEU A CA 1
ATOM 831 C C . LEU A 1 106 ? -3.635 2.024 -16.574 1.00 68.56 106 LEU A C 1
ATOM 833 O O . LEU A 1 106 ? -3.284 2.068 -17.751 1.00 68.56 106 LEU A O 1
ATOM 837 N N . LEU A 1 107 ? -3.249 2.948 -15.690 1.00 65.31 107 LEU A N 1
ATOM 838 C CA . LEU A 1 107 ? -2.397 4.099 -16.015 1.00 65.31 107 LEU A CA 1
ATOM 839 C C . LEU A 1 107 ? -0.904 3.753 -16.128 1.00 65.31 107 LEU A C 1
ATOM 841 O O . LEU A 1 107 ? -0.096 4.648 -16.364 1.00 65.31 107 LEU A O 1
ATOM 845 N N . LYS A 1 108 ? -0.527 2.466 -16.058 1.00 61.44 108 LYS A N 1
ATOM 846 C CA . LYS A 1 108 ? 0.849 1.981 -16.283 1.00 61.44 108 LYS A CA 1
ATOM 847 C C . LYS A 1 108 ? 1.510 2.533 -17.560 1.00 61.44 108 LYS A C 1
ATOM 849 O O . LYS A 1 108 ? 2.725 2.666 -17.600 1.00 61.44 108 LYS A O 1
ATOM 854 N N . GLY A 1 109 ? 0.738 2.897 -18.585 1.00 60.31 109 GLY A N 1
ATOM 855 C CA . GLY A 1 109 ? 1.269 3.529 -19.801 1.00 60.31 109 GLY A CA 1
ATOM 856 C C . GLY A 1 109 ? 1.762 4.977 -19.634 1.00 60.31 109 GLY A C 1
ATOM 857 O O . GLY A 1 109 ? 2.456 5.471 -20.511 1.00 60.31 109 GLY A O 1
ATOM 858 N N . VAL A 1 110 ? 1.422 5.651 -18.528 1.00 59.62 110 VAL A N 1
ATOM 859 C CA . VAL A 1 110 ? 1.715 7.077 -18.244 1.00 59.62 110 VAL A CA 1
ATOM 860 C C . VAL A 1 110 ? 2.708 7.228 -17.073 1.00 59.62 110 VAL A C 1
ATOM 862 O O . VAL A 1 110 ? 2.940 8.317 -16.550 1.00 59.62 110 VAL A O 1
ATOM 865 N N . LEU A 1 111 ? 3.302 6.115 -16.626 1.00 56.38 111 LEU A N 1
ATOM 866 C CA . LEU A 1 111 ? 4.136 6.022 -15.420 1.00 56.38 111 LEU A CA 1
ATOM 867 C C . LEU A 1 111 ? 5.362 6.941 -15.413 1.00 56.38 111 LEU A C 1
ATOM 869 O O . LEU A 1 111 ? 5.823 7.302 -14.332 1.00 56.38 111 LEU A O 1
ATOM 873 N N . GLU A 1 112 ? 5.869 7.330 -16.581 1.00 64.25 112 GLU A N 1
ATOM 874 C CA . GLU A 1 112 ? 7.060 8.178 -16.676 1.00 64.25 112 GLU A CA 1
ATOM 875 C C . GLU A 1 112 ? 6.818 9.588 -16.107 1.00 64.25 112 GLU A C 1
ATOM 877 O O . GLU A 1 112 ? 7.724 10.178 -15.524 1.00 64.25 112 GLU A O 1
ATOM 882 N N . GLU A 1 113 ? 5.576 10.086 -16.150 1.00 67.12 113 GLU A N 1
ATOM 883 C CA . GLU A 1 113 ? 5.215 11.401 -15.597 1.00 67.12 113 GLU A CA 1
ATOM 884 C C . GLU A 1 113 ? 4.616 11.322 -14.180 1.00 67.12 113 GLU A C 1
ATOM 886 O O . GLU A 1 113 ? 4.710 12.276 -13.408 1.00 67.12 113 GLU A O 1
ATOM 891 N N . ILE A 1 114 ? 4.010 10.186 -13.809 1.00 68.00 114 ILE A N 1
ATOM 892 C CA . ILE A 1 114 ? 3.134 10.078 -12.621 1.00 68.00 114 ILE A CA 1
ATOM 893 C C . ILE A 1 114 ? 3.713 9.141 -11.539 1.00 68.00 114 ILE A C 1
ATOM 895 O O . ILE A 1 114 ? 3.135 8.981 -10.464 1.00 68.00 114 ILE A O 1
ATOM 899 N N . GLY A 1 115 ? 4.894 8.552 -11.758 1.00 71.38 115 GLY A N 1
ATOM 900 C CA . GLY A 1 115 ? 5.489 7.553 -10.859 1.00 71.38 115 GLY A CA 1
ATOM 901 C C . GLY A 1 115 ? 5.611 7.977 -9.385 1.00 71.38 115 GLY A C 1
ATOM 902 O O . GLY A 1 115 ? 5.430 7.149 -8.494 1.00 71.38 115 GLY A O 1
ATOM 903 N N . SER A 1 116 ? 5.842 9.263 -9.095 1.00 74.31 116 SER A N 1
ATOM 904 C CA . SER A 1 116 ? 5.894 9.774 -7.714 1.00 74.31 116 SER A CA 1
ATOM 905 C C . SER A 1 116 ? 4.519 9.805 -7.035 1.00 74.31 116 SER A C 1
ATOM 907 O O . SER A 1 116 ? 4.399 9.447 -5.862 1.00 74.31 116 SER A O 1
ATOM 909 N N . LEU A 1 117 ? 3.468 10.171 -7.772 1.00 77.12 117 LEU A N 1
ATOM 910 C CA . LEU A 1 117 ? 2.096 10.223 -7.270 1.00 77.12 117 LEU A CA 1
ATOM 911 C C . LEU A 1 117 ? 1.558 8.816 -6.974 1.00 77.12 117 LEU A C 1
ATOM 913 O O . LEU A 1 117 ? 0.891 8.617 -5.960 1.00 77.12 117 LEU A O 1
ATOM 917 N N . VAL A 1 118 ? 1.923 7.829 -7.798 1.00 75.50 118 VAL A N 1
ATOM 918 C CA . VAL A 1 118 ? 1.607 6.405 -7.583 1.00 75.50 118 VAL A CA 1
ATOM 919 C C . VAL A 1 118 ? 2.144 5.914 -6.234 1.00 75.50 118 VAL A C 1
ATOM 921 O O . VAL A 1 118 ? 1.439 5.236 -5.485 1.00 75.50 118 VAL A O 1
ATOM 924 N N . ILE A 1 119 ? 3.376 6.286 -5.872 1.00 77.00 119 ILE A N 1
ATOM 925 C CA . ILE A 1 119 ? 3.982 5.905 -4.585 1.00 77.00 119 ILE A CA 1
ATOM 926 C C . ILE A 1 119 ? 3.207 6.521 -3.412 1.00 77.00 119 ILE A C 1
ATOM 928 O O . ILE A 1 119 ? 2.911 5.825 -2.441 1.00 77.00 119 ILE A O 1
ATOM 932 N N . VAL A 1 120 ? 2.824 7.798 -3.505 1.00 80.75 120 VAL A N 1
ATOM 933 C CA . VAL A 1 120 ? 2.042 8.476 -2.455 1.00 80.75 120 VAL A CA 1
ATOM 934 C C . VAL A 1 120 ? 0.657 7.845 -2.299 1.00 80.75 120 VAL A C 1
ATOM 936 O O . VAL A 1 120 ? 0.239 7.578 -1.175 1.00 80.75 120 VAL A O 1
ATOM 939 N N . LEU A 1 121 ? -0.029 7.527 -3.401 1.00 75.88 121 LEU A N 1
ATOM 940 C CA . LEU A 1 121 ? -1.329 6.843 -3.377 1.00 75.88 121 LEU A CA 1
ATOM 941 C C . LEU A 1 121 ? -1.249 5.457 -2.724 1.00 75.88 121 LEU A C 1
ATOM 943 O O . LEU A 1 121 ? -2.165 5.046 -2.009 1.00 75.88 121 LEU A O 1
ATOM 947 N N . ARG A 1 122 ? -0.142 4.739 -2.929 1.00 77.00 122 ARG A N 1
ATOM 948 C CA . ARG A 1 122 ? 0.113 3.446 -2.278 1.00 77.00 122 ARG A CA 1
ATOM 949 C C . ARG A 1 122 ? 0.301 3.588 -0.774 1.00 77.00 122 ARG A C 1
ATOM 951 O O . ARG A 1 122 ? -0.293 2.821 -0.023 1.00 77.00 122 ARG A O 1
ATOM 958 N N . LEU A 1 123 ? 1.083 4.571 -0.334 1.00 82.81 123 LEU A N 1
ATOM 959 C CA . LEU A 1 123 ? 1.294 4.841 1.092 1.00 82.81 123 LEU A CA 1
ATOM 960 C C . LEU A 1 123 ? 0.008 5.317 1.778 1.00 82.81 123 LEU A C 1
ATOM 962 O O . LEU A 1 123 ? -0.313 4.856 2.871 1.00 82.81 123 LEU A O 1
ATOM 966 N N . TRP A 1 124 ? -0.765 6.171 1.106 1.00 81.44 124 TRP A N 1
ATOM 967 C CA . TRP A 1 124 ? -2.070 6.634 1.575 1.00 81.44 124 TRP A CA 1
ATOM 968 C C . TRP A 1 124 ? -3.031 5.474 1.851 1.00 81.44 124 TRP A C 1
ATOM 970 O O . TRP A 1 124 ? -3.720 5.452 2.866 1.00 81.44 124 TRP A O 1
ATOM 980 N N . ARG A 1 125 ? -3.040 4.467 0.975 1.00 78.00 125 ARG A N 1
ATOM 981 C CA . ARG A 1 125 ? -3.881 3.277 1.129 1.00 78.00 125 ARG A CA 1
ATOM 982 C C . ARG A 1 125 ? -3.518 2.450 2.362 1.00 78.00 125 ARG A C 1
ATOM 984 O O . ARG A 1 125 ? -4.419 1.986 3.048 1.00 78.00 125 ARG A O 1
ATOM 991 N N . VAL A 1 126 ? -2.227 2.289 2.658 1.00 79.06 126 VAL A N 1
ATOM 992 C CA . VAL A 1 126 ? -1.769 1.595 3.876 1.00 79.06 126 VAL A CA 1
ATOM 993 C C . VAL A 1 126 ? -2.256 2.333 5.120 1.00 79.06 126 VAL A C 1
ATOM 995 O O . VAL A 1 126 ? -2.750 1.704 6.047 1.00 79.06 126 VAL A O 1
ATOM 998 N N . PHE A 1 127 ? -2.174 3.662 5.115 1.00 81.75 127 PHE A N 1
ATOM 999 C CA . PHE A 1 127 ? -2.676 4.486 6.209 1.00 81.75 127 PHE A CA 1
ATOM 1000 C C . PHE A 1 127 ? -4.191 4.332 6.401 1.00 81.75 127 PHE A C 1
ATOM 1002 O O . PHE A 1 127 ? -4.633 4.050 7.509 1.00 81.75 127 PHE A O 1
ATOM 1009 N N . LYS A 1 128 ? -4.970 4.399 5.317 1.00 78.56 128 LYS A N 1
ATOM 1010 C CA . LYS A 1 128 ? -6.424 4.187 5.350 1.00 78.56 128 LYS A CA 1
ATOM 1011 C C . LYS A 1 128 ? -6.822 2.815 5.899 1.00 78.56 128 LYS A C 1
ATOM 1013 O O . LYS A 1 128 ? -7.695 2.734 6.754 1.00 78.56 128 LYS A O 1
ATOM 1018 N N . ILE A 1 129 ? -6.131 1.753 5.476 1.00 75.88 129 ILE A N 1
ATOM 1019 C CA . ILE A 1 129 ? -6.348 0.399 6.008 1.00 75.88 129 ILE A CA 1
ATOM 1020 C C . ILE A 1 129 ? -6.044 0.350 7.511 1.00 75.88 129 ILE A C 1
ATOM 1022 O O . ILE A 1 129 ? -6.773 -0.297 8.252 1.00 75.88 129 ILE A O 1
ATOM 1026 N N . ILE A 1 130 ? -4.996 1.031 7.985 1.00 78.69 130 ILE A N 1
ATOM 1027 C CA . ILE A 1 130 ? -4.665 1.085 9.418 1.00 78.69 130 ILE A CA 1
ATOM 1028 C C . ILE A 1 130 ? -5.736 1.842 10.208 1.00 78.69 130 ILE A C 1
ATOM 1030 O O . ILE A 1 130 ? -6.114 1.381 11.281 1.00 78.69 130 ILE A O 1
ATOM 1034 N N . GLU A 1 131 ? -6.241 2.967 9.698 1.00 78.19 131 GLU A N 1
ATOM 1035 C CA . GLU A 1 131 ? -7.340 3.704 10.336 1.00 78.19 131 GLU A CA 1
ATOM 1036 C C . GLU A 1 131 ? -8.602 2.842 10.442 1.00 78.19 131 GLU A C 1
ATOM 1038 O O . GLU A 1 131 ? -9.207 2.760 11.508 1.00 78.19 131 GLU A O 1
ATOM 1043 N N . GLU A 1 132 ? -8.964 2.148 9.362 1.00 72.88 132 GLU A N 1
ATOM 1044 C CA . GLU A 1 132 ? -10.124 1.255 9.325 1.00 72.88 132 GLU A CA 1
ATOM 1045 C C . GLU A 1 132 ? -9.953 0.043 10.249 1.00 72.88 132 GLU A C 1
ATOM 1047 O O . GLU A 1 132 ? -10.886 -0.323 10.961 1.00 72.88 132 GLU A O 1
ATOM 1052 N N . LEU A 1 133 ? -8.759 -0.558 10.292 1.00 72.25 133 LEU A N 1
ATOM 1053 C CA . LEU A 1 133 ? -8.448 -1.659 11.205 1.00 72.25 133 LEU A CA 1
ATOM 1054 C C . LEU A 1 133 ? -8.428 -1.214 12.665 1.00 72.25 133 LEU A C 1
ATOM 1056 O O . LEU A 1 133 ? -8.889 -1.958 13.524 1.00 72.25 133 LEU A O 1
ATOM 1060 N N . SER A 1 134 ? -7.901 -0.025 12.956 1.00 74.62 134 SER A N 1
ATOM 1061 C CA . SER A 1 134 ? -7.895 0.531 14.309 1.00 74.62 134 SER A CA 1
ATOM 1062 C C . SER A 1 134 ? -9.319 0.796 14.785 1.00 74.62 134 SER A C 1
ATOM 1064 O O . SER A 1 134 ? -9.665 0.387 15.888 1.00 74.62 134 SER A O 1
ATOM 1066 N N . ALA A 1 135 ? -10.154 1.404 13.939 1.00 69.19 135 ALA A N 1
ATOM 1067 C CA . ALA A 1 135 ? -11.563 1.631 14.244 1.00 69.19 135 ALA A CA 1
ATOM 1068 C C . ALA A 1 135 ? -12.332 0.308 14.420 1.00 69.19 135 ALA A C 1
ATOM 1070 O O . ALA A 1 135 ? -13.083 0.152 15.378 1.00 69.19 135 ALA A O 1
ATOM 1071 N N . GLY A 1 136 ? -12.098 -0.679 13.548 1.00 65.94 136 GLY A N 1
ATOM 1072 C CA . GLY A 1 136 ? -12.735 -1.995 13.647 1.00 65.94 136 GLY A CA 1
ATOM 1073 C C . GLY A 1 136 ? -12.260 -2.836 14.840 1.00 65.94 136 GLY A C 1
ATOM 1074 O O . GLY A 1 136 ? -13.026 -3.634 15.376 1.00 65.94 136 GLY A O 1
ATOM 1075 N N . ALA A 1 137 ? -11.010 -2.673 15.283 1.00 63.41 137 ALA A N 1
ATOM 1076 C CA . ALA A 1 137 ? -10.493 -3.331 16.483 1.00 63.41 137 ALA A CA 1
ATOM 1077 C C . ALA A 1 137 ? -11.068 -2.717 17.767 1.00 63.41 137 ALA A C 1
ATOM 1079 O O . ALA A 1 137 ? -11.345 -3.447 18.716 1.00 63.41 137 ALA A O 1
ATOM 1080 N N . GLU A 1 138 ? -11.270 -1.399 17.792 1.00 61.72 138 GLU A N 1
ATOM 1081 C CA . GLU A 1 138 ? -11.875 -0.685 18.920 1.00 61.72 138 GLU A CA 1
ATOM 1082 C C . GLU A 1 138 ? -13.340 -1.107 19.120 1.00 61.72 138 GLU A C 1
ATOM 1084 O O . GLU A 1 138 ? -13.743 -1.417 20.240 1.00 61.72 138 GLU A O 1
ATOM 1089 N N . GLU A 1 139 ? -14.091 -1.281 18.026 1.00 60.94 139 GLU A N 1
ATOM 1090 C CA . GLU A 1 139 ? -15.479 -1.768 18.051 1.00 60.94 139 GLU A CA 1
ATOM 1091 C C . GLU A 1 139 ? -15.598 -3.226 18.544 1.00 60.94 139 GLU A C 1
ATOM 1093 O O . GLU A 1 139 ? -16.573 -3.597 19.194 1.00 60.94 139 GLU A O 1
ATOM 1098 N N . GLN A 1 140 ? -14.579 -4.064 18.315 1.00 58.00 140 GLN A N 1
ATOM 1099 C CA . GLN A 1 140 ? -14.522 -5.408 18.905 1.00 58.00 140 GLN A CA 1
ATOM 1100 C C . GLN A 1 140 ? -13.979 -5.428 20.340 1.00 58.00 140 GLN A C 1
ATOM 1102 O O . GLN A 1 140 ? -14.197 -6.407 21.053 1.00 58.00 140 GLN A O 1
ATOM 1107 N N . MET A 1 141 ? -13.300 -4.377 20.802 1.00 55.91 141 MET A N 1
ATOM 1108 C CA . MET A 1 141 ? -12.748 -4.336 22.157 1.00 55.91 141 MET A CA 1
ATOM 1109 C C . MET A 1 141 ? -13.822 -4.055 23.218 1.00 55.91 141 MET A C 1
ATOM 1111 O O . MET A 1 141 ? -13.722 -4.591 24.322 1.00 55.91 141 MET A O 1
ATOM 1115 N N . GLU A 1 142 ? -14.880 -3.314 22.874 1.00 62.66 142 GLU A N 1
ATOM 1116 C CA . GLU A 1 142 ? -16.036 -3.070 23.754 1.00 62.66 142 GLU A CA 1
ATOM 1117 C C . GLU A 1 142 ? -16.729 -4.355 24.251 1.00 62.66 142 GLU A C 1
ATOM 1119 O O . GLU A 1 142 ? -16.809 -4.545 25.469 1.00 62.66 142 GLU A O 1
ATOM 1124 N N . PRO A 1 143 ? -17.173 -5.296 23.390 1.00 65.38 143 PRO A N 1
ATOM 1125 C CA . PRO A 1 143 ? -17.848 -6.505 23.863 1.00 65.38 143 PRO A CA 1
ATOM 1126 C C . PRO A 1 143 ? -16.917 -7.418 24.673 1.00 65.38 143 PRO A C 1
ATOM 1128 O O . PRO A 1 143 ? -17.364 -8.126 25.573 1.00 65.38 143 PRO A O 1
ATOM 1131 N N . LEU A 1 144 ? -15.610 -7.408 24.389 1.00 64.25 144 LEU A N 1
ATOM 1132 C CA . LEU A 1 144 ? -14.615 -8.157 25.160 1.00 64.25 144 LEU A CA 1
ATOM 1133 C C . LEU A 1 144 ? -14.400 -7.574 26.566 1.00 64.25 144 LEU A C 1
ATOM 1135 O O . LEU A 1 144 ? -14.226 -8.346 27.511 1.00 64.25 144 LEU A O 1
ATOM 1139 N N . GLN A 1 145 ? -14.444 -6.248 26.725 1.00 66.06 145 GLN A N 1
ATOM 1140 C CA . GLN A 1 145 ? -14.385 -5.599 28.038 1.00 66.06 145 GLN A CA 1
ATOM 1141 C C . GLN A 1 145 ? -15.641 -5.866 28.866 1.00 66.06 145 GLN A C 1
ATOM 1143 O O . GLN A 1 145 ? -15.520 -6.214 30.040 1.00 66.06 145 GLN A O 1
ATOM 1148 N N . GLU A 1 146 ? -16.822 -5.792 28.251 1.00 75.12 146 GLU A N 1
ATOM 1149 C CA . GLU A 1 146 ? -18.088 -6.135 28.909 1.00 75.12 146 GLU A CA 1
ATOM 1150 C C . GLU A 1 146 ? -18.061 -7.577 29.442 1.00 75.12 146 GLU A C 1
ATOM 1152 O O . GLU A 1 146 ? -18.370 -7.833 30.606 1.00 75.12 146 GLU A O 1
ATOM 1157 N N . ARG A 1 147 ? -17.562 -8.523 28.634 1.00 75.56 147 ARG A N 1
ATOM 1158 C CA . ARG A 1 147 ? -17.387 -9.924 29.053 1.00 75.56 147 ARG A CA 1
ATOM 1159 C C . ARG A 1 147 ? -16.402 -10.092 30.207 1.00 75.56 147 ARG A C 1
ATOM 1161 O O . ARG A 1 147 ? -16.601 -10.974 31.039 1.00 75.56 147 ARG A O 1
ATOM 1168 N N . LEU A 1 148 ? -15.337 -9.292 30.257 1.00 74.38 148 LEU A N 1
ATOM 1169 C CA . LEU A 1 148 ? -14.382 -9.321 31.366 1.00 74.38 148 LEU A CA 1
ATOM 1170 C C . LEU A 1 148 ? -15.050 -8.863 32.669 1.00 74.38 148 LEU A C 1
ATOM 1172 O O . LEU A 1 148 ? -14.866 -9.489 33.712 1.00 74.38 148 LEU A O 1
ATOM 1176 N N . GLU A 1 149 ? -15.855 -7.803 32.580 1.00 80.44 149 GLU A N 1
ATOM 1177 C CA . GLU A 1 149 ? -16.579 -7.226 33.711 1.00 80.44 149 GLU A CA 1
ATOM 1178 C C . GLU A 1 149 ? -17.647 -8.189 34.259 1.00 80.44 149 GLU A C 1
ATOM 1180 O O . GLU A 1 149 ? -17.802 -8.329 35.474 1.00 80.44 149 GLU A O 1
ATOM 1185 N N . ASP A 1 150 ? -18.343 -8.914 33.380 1.00 84.19 150 ASP A N 1
ATOM 1186 C CA . ASP A 1 150 ? -19.305 -9.952 33.768 1.00 84.19 150 ASP A CA 1
ATOM 1187 C C . ASP A 1 150 ? -18.628 -11.138 34.468 1.00 84.19 150 ASP A C 1
ATOM 1189 O O . ASP A 1 150 ? -19.086 -11.594 35.519 1.00 84.19 150 ASP A O 1
ATOM 1193 N N . VAL A 1 151 ? -17.489 -11.602 33.947 1.00 80.94 151 VAL A N 1
ATOM 1194 C CA . VAL A 1 151 ? -16.714 -12.691 34.565 1.00 80.94 151 VAL A CA 1
ATOM 1195 C C . VAL A 1 151 ? -16.139 -12.273 35.925 1.00 80.94 151 VAL A C 1
ATOM 1197 O O . VAL A 1 151 ? -16.036 -13.094 36.845 1.00 80.94 151 VAL A O 1
ATOM 1200 N N . GLU A 1 152 ? -15.770 -11.005 36.099 1.00 83.62 152 GLU A N 1
ATOM 1201 C CA . GLU A 1 152 ? -15.298 -10.482 37.383 1.00 83.62 152 GLU A CA 1
ATOM 1202 C C . GLU A 1 152 ? -16.434 -10.399 38.417 1.00 83.62 152 GLU A C 1
ATOM 1204 O O . GLU A 1 152 ? -16.250 -10.803 39.574 1.00 83.62 152 GLU A O 1
ATOM 1209 N N . LYS A 1 153 ? -17.637 -9.986 37.993 1.00 87.38 153 LYS A N 1
ATOM 1210 C CA . LYS A 1 153 ? -18.854 -10.008 38.825 1.00 87.38 153 LYS A CA 1
ATOM 1211 C C . LYS A 1 153 ? -19.208 -11.428 39.267 1.00 87.38 153 LYS A C 1
ATOM 1213 O O . LYS A 1 153 ? -19.445 -11.646 40.458 1.00 87.38 153 LYS A O 1
ATOM 1218 N N . GLU A 1 154 ? -19.183 -12.403 38.358 1.00 84.62 154 GLU A N 1
ATOM 1219 C CA . GLU A 1 154 ? -19.448 -13.809 38.692 1.00 84.62 154 GLU A CA 1
ATOM 1220 C C . GLU A 1 154 ? -18.448 -14.359 39.720 1.00 84.62 154 GLU A C 1
ATOM 1222 O O . GLU A 1 154 ? -18.842 -15.018 40.687 1.00 84.62 154 GLU A O 1
ATOM 1227 N N . ASN A 1 155 ? -17.158 -14.039 39.579 1.00 85.06 155 ASN A N 1
ATOM 1228 C CA . ASN A 1 155 ? -16.145 -14.437 40.557 1.00 85.06 155 ASN A CA 1
ATOM 1229 C C . ASN A 1 155 ? -16.384 -13.809 41.937 1.00 85.06 155 ASN A C 1
ATOM 1231 O O . ASN A 1 155 ? -16.230 -14.493 42.953 1.00 85.06 155 ASN A O 1
ATOM 1235 N N . ALA A 1 156 ? -16.762 -12.530 41.999 1.00 88.94 156 ALA A N 1
ATOM 1236 C CA . ALA A 1 156 ? -17.058 -11.849 43.259 1.00 88.94 156 ALA A CA 1
ATOM 1237 C C . ALA A 1 156 ? -18.274 -12.465 43.977 1.00 88.94 156 ALA A C 1
ATOM 1239 O O . ALA A 1 156 ? -18.240 -12.668 45.196 1.00 88.94 156 ALA A O 1
ATOM 1240 N N . GLU A 1 157 ? -19.318 -12.814 43.223 1.00 91.56 157 GLU A N 1
ATOM 1241 C CA . GLU A 1 157 ? -20.532 -13.453 43.736 1.00 91.56 157 GLU A CA 1
ATOM 1242 C C . GLU A 1 157 ? -20.234 -14.860 44.278 1.00 91.56 157 GLU A C 1
ATOM 1244 O O . GLU A 1 157 ? -20.580 -15.185 45.418 1.00 91.56 157 GLU A O 1
ATOM 1249 N N . LEU A 1 158 ? -19.504 -15.678 43.513 1.00 85.88 158 LEU A N 1
ATOM 1250 C CA . LEU A 1 158 ? -19.067 -17.012 43.939 1.00 85.88 158 LEU A CA 1
ATOM 1251 C C . LEU A 1 158 ? -18.223 -16.951 45.218 1.00 85.88 158 LEU A C 1
ATOM 1253 O O . LEU A 1 158 ? -18.406 -17.762 46.131 1.00 85.88 158 LEU A O 1
ATOM 1257 N N . LYS A 1 159 ? -17.332 -15.959 45.332 1.00 89.12 159 LYS A N 1
ATOM 1258 C CA . LYS A 1 159 ? -16.494 -15.762 46.524 1.00 89.12 159 LYS A CA 1
ATOM 1259 C C . LYS A 1 159 ? -17.336 -15.455 47.768 1.00 89.12 159 LYS A C 1
ATOM 1261 O O . LYS A 1 159 ? -17.085 -16.042 48.822 1.00 89.12 159 LYS A O 1
ATOM 1266 N N . LYS A 1 160 ? -18.379 -14.623 47.638 1.00 91.44 160 LYS A N 1
ATOM 1267 C CA . LYS A 1 160 ? -19.356 -14.359 48.712 1.00 91.44 160 LYS A CA 1
ATOM 1268 C C . LYS A 1 160 ? -20.141 -15.605 49.108 1.00 91.44 160 LYS A C 1
ATOM 1270 O O . LYS A 1 160 ? -20.334 -15.846 50.300 1.00 91.44 160 LYS A O 1
ATOM 1275 N N . GLN A 1 161 ? -20.586 -16.404 48.139 1.00 88.62 161 GLN A N 1
ATOM 1276 C CA . GLN A 1 161 ? -21.323 -17.639 48.425 1.00 88.62 161 GLN A CA 1
ATOM 1277 C C . GLN A 1 161 ? -20.475 -18.628 49.232 1.00 88.62 161 GLN A C 1
ATOM 1279 O O . GLN A 1 161 ? -20.969 -19.222 50.193 1.00 88.62 161 GLN A O 1
ATOM 1284 N N . ILE A 1 162 ? -19.188 -18.760 48.894 1.00 88.44 162 ILE A N 1
ATOM 1285 C CA . ILE A 1 162 ? -18.238 -19.593 49.644 1.00 88.44 162 ILE A CA 1
ATOM 1286 C C . ILE A 1 162 ? -18.098 -19.099 51.090 1.00 88.44 162 ILE A C 1
ATOM 1288 O O . ILE A 1 162 ? -18.149 -19.907 52.019 1.00 88.44 162 ILE A O 1
ATOM 1292 N N . GLU A 1 163 ? -17.962 -17.789 51.306 1.00 90.69 163 GLU A N 1
ATOM 1293 C CA . GLU A 1 163 ? -17.885 -17.205 52.652 1.00 90.69 163 GLU A CA 1
ATOM 1294 C C . GLU A 1 163 ? -19.155 -17.449 53.473 1.00 90.69 163 GLU A C 1
ATOM 1296 O O . GLU A 1 163 ? -19.074 -17.882 54.624 1.00 90.69 163 GLU A O 1
ATOM 1301 N N . GLN A 1 164 ? -20.332 -17.246 52.880 1.00 91.50 164 GLN A N 1
ATOM 1302 C CA . GLN A 1 164 ? -21.611 -17.475 53.554 1.00 91.50 164 GLN A CA 1
ATOM 1303 C C . GLN A 1 164 ? -21.830 -18.946 53.913 1.00 91.50 164 GLN A C 1
ATOM 1305 O O . GLN A 1 164 ? -22.301 -19.252 55.011 1.00 91.50 164 GLN A O 1
ATOM 1310 N N . LEU A 1 165 ? -21.493 -19.868 53.007 1.00 88.19 165 LEU A N 1
ATOM 1311 C CA . LEU A 1 165 ? -21.560 -21.306 53.269 1.00 88.19 165 LEU A CA 1
ATOM 1312 C C . LEU A 1 165 ? -20.616 -21.700 54.407 1.00 88.19 165 LEU A C 1
ATOM 1314 O O . LEU A 1 165 ? -21.030 -22.420 55.315 1.00 88.19 165 LEU A O 1
ATOM 1318 N N . ARG A 1 166 ? -19.384 -21.179 54.405 1.00 88.81 166 ARG A N 1
ATOM 1319 C CA . ARG A 1 166 ? -18.394 -21.430 55.459 1.00 88.81 166 ARG A CA 1
ATOM 1320 C C . ARG A 1 166 ? -18.850 -20.892 56.815 1.00 88.81 166 ARG A C 1
ATOM 1322 O O . ARG A 1 166 ? -18.744 -21.608 57.807 1.00 88.81 166 ARG A O 1
ATOM 1329 N N . ALA A 1 167 ? -19.407 -19.682 56.852 1.00 87.88 167 ALA A N 1
ATOM 1330 C CA . ALA A 1 167 ? -19.959 -19.078 58.062 1.00 87.88 167 ALA A CA 1
ATOM 1331 C C . ALA A 1 167 ? -21.168 -19.862 58.595 1.00 87.88 167 ALA A C 1
ATOM 1333 O O . ALA A 1 167 ? -21.225 -20.160 59.786 1.00 87.88 167 ALA A O 1
ATOM 1334 N N . ARG A 1 168 ? -22.098 -20.277 57.718 1.00 87.88 168 ARG A N 1
ATOM 1335 C CA . ARG A 1 168 ? -23.231 -21.132 58.110 1.00 87.88 168 ARG A CA 1
ATOM 1336 C C . ARG A 1 168 ? -22.775 -22.462 58.684 1.00 87.88 168 ARG A C 1
ATOM 1338 O O . ARG A 1 168 ? -23.357 -22.911 59.667 1.00 87.88 168 ARG A O 1
ATOM 1345 N N . HIS A 1 169 ? -21.769 -23.089 58.079 1.00 84.12 169 HIS A N 1
ATOM 1346 C CA . HIS A 1 169 ? -21.224 -24.339 58.596 1.00 84.12 169 HIS A CA 1
ATOM 1347 C C . HIS A 1 169 ? -20.632 -24.129 59.993 1.00 84.12 169 HIS A C 1
ATOM 1349 O O . HIS A 1 169 ? -20.988 -24.849 60.917 1.00 84.12 169 HIS A O 1
ATOM 1355 N N . HIS A 1 170 ? -19.845 -23.065 60.173 1.00 84.00 170 HIS A N 1
ATOM 1356 C CA . HIS A 1 170 ? -19.237 -22.724 61.457 1.00 84.00 170 HIS A CA 1
ATOM 1357 C C . HIS A 1 170 ? -20.274 -22.442 62.558 1.00 84.00 170 HIS A C 1
ATOM 1359 O O . HIS A 1 170 ? -20.140 -22.939 63.673 1.00 84.00 170 HIS A O 1
ATOM 1365 N N . SER A 1 171 ? -21.349 -21.705 62.252 1.00 81.19 171 SER A N 1
ATOM 1366 C CA . SER A 1 171 ? -22.451 -21.478 63.199 1.00 81.19 171 SER A CA 1
ATOM 1367 C C . SER A 1 171 ? -23.235 -22.749 63.516 1.00 81.19 171 SER A C 1
ATOM 1369 O O . SER A 1 171 ? -23.710 -22.908 64.637 1.00 81.19 171 SER A O 1
ATOM 1371 N N . ARG A 1 172 ? -23.391 -23.656 62.545 1.00 78.75 172 ARG A N 1
ATOM 1372 C CA . ARG A 1 172 ? -24.084 -24.928 62.764 1.00 78.75 172 ARG A CA 1
ATOM 1373 C C . ARG A 1 172 ? -23.264 -25.862 63.648 1.00 78.75 172 ARG A C 1
ATOM 1375 O O . ARG A 1 172 ? -23.839 -26.491 64.525 1.00 78.75 172 ARG A O 1
ATOM 1382 N N . ASP A 1 173 ? -21.949 -25.898 63.456 1.00 80.25 173 ASP A N 1
ATOM 1383 C CA . ASP A 1 173 ? -21.033 -26.686 64.282 1.00 80.25 173 ASP A CA 1
ATOM 1384 C C . ASP A 1 173 ? -20.954 -26.123 65.717 1.00 80.25 173 ASP A C 1
ATOM 1386 O O . ASP A 1 173 ? -20.978 -26.889 66.673 1.00 80.25 173 ASP A O 1
ATOM 1390 N N . ALA A 1 174 ? -20.973 -24.794 65.891 1.00 78.38 174 ALA A N 1
ATOM 1391 C CA . ALA A 1 174 ? -20.983 -24.146 67.209 1.00 78.38 174 ALA A CA 1
ATOM 1392 C C . ALA A 1 174 ? -22.289 -24.335 68.005 1.00 78.38 174 ALA A C 1
ATOM 1394 O O . ALA A 1 174 ? -22.274 -24.230 69.224 1.00 78.38 174 ALA A O 1
ATOM 1395 N N . ASN A 1 175 ? -23.415 -24.594 67.333 1.00 75.50 175 ASN A N 1
ATOM 1396 C CA . ASN A 1 175 ? -24.718 -24.811 67.976 1.00 75.50 175 ASN A CA 1
ATOM 1397 C C . ASN A 1 175 ? -24.989 -26.296 68.305 1.00 75.50 175 ASN A C 1
ATOM 1399 O O . ASN A 1 175 ? -26.041 -26.622 68.851 1.00 75.50 175 ASN A O 1
ATOM 1403 N N . LEU A 1 176 ? -24.080 -27.198 67.913 1.00 72.94 176 LEU A N 1
ATOM 1404 C CA . LEU A 1 176 ? -24.142 -28.641 68.180 1.00 72.94 176 LEU A CA 1
ATOM 1405 C C . LEU A 1 176 ? -23.190 -29.088 69.311 1.00 72.94 176 LEU A C 1
ATOM 1407 O O . LEU A 1 176 ? -23.126 -30.285 69.595 1.00 72.94 176 LEU A O 1
ATOM 1411 N N . VAL A 1 177 ? -22.473 -28.149 69.939 1.00 55.78 177 VAL A N 1
ATOM 1412 C CA . VAL A 1 177 ? -21.580 -28.339 71.101 1.00 55.78 177 VAL A CA 1
ATOM 1413 C C . VAL A 1 177 ? -22.231 -27.731 72.336 1.00 55.78 177 VAL A C 1
ATOM 1415 O O . VAL A 1 177 ? -22.153 -28.376 73.404 1.00 55.78 177 VAL A O 1
#

Secondary structure (DSSP, 8-state):
--------------------TTSHHHHHHHHHHHHHSHHHHHHHHHHHHHHHHHHHHHHHHHHHHHHHHHHHHHHHHHHHHTT-TT-HHHHHHHHHHHHHHHHHHHGGGGHHHHHHHHHHHHHHHHHHHHHHHHHHHHHHHHHHHHHHHHHHHHHHHHHHHHHHHHHHHHHHHHT--